Protein AF-A0A349DTF0-F1 (afdb_monomer_lite)

Structure (mmCIF, N/CA/C/O backbone):
data_AF-A0A349DTF0-F1
#
_entry.id   AF-A0A349DTF0-F1
#
loop_
_atom_site.group_PDB
_atom_site.id
_atom_site.type_symbol
_atom_site.label_atom_id
_atom_site.label_alt_id
_atom_site.label_comp_id
_atom_site.label_asym_id
_atom_site.label_entity_id
_atom_site.label_seq_id
_atom_site.pdbx_PDB_ins_code
_atom_site.Cartn_x
_atom_site.Cartn_y
_atom_site.Cartn_z
_atom_site.occupancy
_atom_site.B_iso_or_equiv
_atom_site.auth_seq_id
_atom_site.auth_comp_id
_atom_site.auth_asym_id
_atom_site.auth_atom_id
_atom_site.pdbx_PDB_model_num
ATOM 1 N N . MET A 1 1 ? 20.769 0.080 -11.752 1.00 59.22 1 MET A N 1
ATOM 2 C CA . MET A 1 1 ? 19.471 -0.607 -11.575 1.00 59.22 1 MET A CA 1
ATOM 3 C C . MET A 1 1 ? 19.408 -2.001 -12.197 1.00 59.22 1 MET A C 1
ATOM 5 O O . MET A 1 1 ? 19.206 -2.949 -11.455 1.00 59.22 1 MET A O 1
ATOM 9 N N . GLY A 1 2 ? 19.636 -2.179 -13.507 1.00 65.88 2 GLY A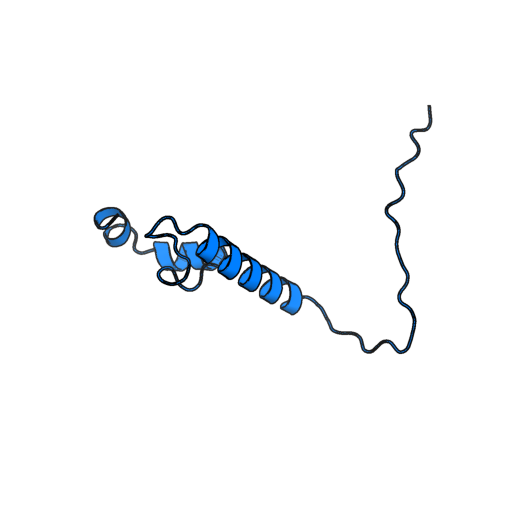 N 1
ATOM 10 C CA . GLY A 1 2 ? 19.358 -3.461 -14.190 1.00 65.88 2 GLY A CA 1
ATOM 11 C C . GLY A 1 2 ? 20.041 -4.723 -13.630 1.00 65.88 2 GLY A C 1
ATOM 12 O O . GLY A 1 2 ? 19.430 -5.784 -13.637 1.00 65.88 2 GLY A O 1
ATOM 13 N N . ASN A 1 3 ? 21.267 -4.627 -13.102 1.00 73.56 3 ASN A N 1
ATOM 14 C CA . ASN A 1 3 ? 21.949 -5.776 -12.481 1.00 73.56 3 ASN A CA 1
ATOM 15 C C . ASN A 1 3 ? 21.474 -6.069 -11.048 1.00 73.56 3 ASN A C 1
ATOM 17 O O . ASN A 1 3 ? 21.595 -7.199 -10.597 1.00 73.56 3 ASN A O 1
ATOM 21 N N . PHE A 1 4 ? 20.939 -5.073 -10.334 1.00 76.50 4 PHE A N 1
ATOM 22 C CA . PHE A 1 4 ? 20.396 -5.260 -8.984 1.00 76.50 4 PHE A CA 1
ATOM 23 C C . PHE A 1 4 ? 19.093 -6.064 -9.033 1.00 76.50 4 PHE A C 1
ATOM 25 O O . PHE A 1 4 ? 18.935 -7.019 -8.286 1.00 76.50 4 PHE A O 1
ATOM 32 N N . LEU A 1 5 ? 18.223 -5.730 -9.991 1.00 77.19 5 LEU A N 1
ATOM 33 C CA . LEU A 1 5 ? 16.992 -6.465 -10.287 1.00 77.19 5 LEU A CA 1
ATOM 34 C C . LEU A 1 5 ? 17.252 -7.929 -10.659 1.00 77.19 5 LEU A C 1
ATOM 36 O O . LEU A 1 5 ? 16.634 -8.830 -10.112 1.00 77.19 5 LEU A O 1
ATOM 40 N N . LYS A 1 6 ? 18.194 -8.166 -11.577 1.00 79.31 6 LYS A N 1
ATOM 41 C CA . LYS A 1 6 ? 18.473 -9.506 -12.120 1.00 79.31 6 LYS A CA 1
ATOM 42 C C . LYS A 1 6 ? 19.118 -10.476 -11.134 1.00 79.31 6 LYS A C 1
ATOM 44 O O . LYS A 1 6 ? 19.087 -11.670 -11.384 1.00 79.31 6 LYS A O 1
ATOM 49 N N . ASN A 1 7 ? 19.751 -9.959 -10.085 1.00 87.62 7 ASN A N 1
ATOM 50 C CA . ASN A 1 7 ? 20.481 -10.768 -9.112 1.00 87.62 7 ASN A CA 1
ATOM 51 C C . ASN A 1 7 ? 19.711 -10.932 -7.794 1.00 87.62 7 ASN A C 1
ATOM 53 O O . ASN A 1 7 ? 20.244 -11.522 -6.858 1.00 87.62 7 ASN A O 1
ATOM 57 N N . ASN A 1 8 ? 18.509 -10.358 -7.689 1.00 87.94 8 ASN A N 1
ATOM 58 C CA . ASN A 1 8 ? 17.708 -10.386 -6.475 1.00 87.94 8 ASN A CA 1
ATOM 59 C C . ASN A 1 8 ? 16.346 -11.023 -6.757 1.00 87.94 8 ASN A C 1
ATOM 61 O O . ASN A 1 8 ? 15.336 -10.339 -6.913 1.00 87.94 8 ASN A O 1
ATOM 65 N N . ASP A 1 9 ? 16.347 -12.352 -6.794 1.00 88.56 9 ASP A N 1
ATOM 66 C CA . ASP A 1 9 ? 15.162 -13.162 -7.081 1.00 88.56 9 ASP A CA 1
ATOM 67 C C . ASP A 1 9 ? 14.049 -12.972 -6.033 1.00 88.56 9 ASP A C 1
ATOM 69 O O . ASP A 1 9 ? 12.879 -13.184 -6.332 1.00 88.56 9 ASP A O 1
ATOM 73 N N . GLN A 1 10 ? 14.400 -12.529 -4.818 1.00 91.31 10 GLN A N 1
ATOM 74 C CA . GLN A 1 10 ? 13.469 -12.315 -3.702 1.00 91.31 10 GLN A CA 1
ATOM 75 C C . GLN A 1 10 ? 13.024 -10.858 -3.544 1.00 91.31 10 GLN A C 1
ATOM 77 O O . GLN A 1 10 ? 12.364 -10.515 -2.559 1.00 91.31 10 GLN A O 1
ATOM 82 N N . LEU A 1 11 ? 13.402 -9.971 -4.470 1.00 90.50 11 LEU A N 1
ATOM 83 C CA . LEU A 1 11 ? 13.090 -8.554 -4.337 1.00 90.50 11 LEU A CA 1
ATOM 84 C C . LEU A 1 11 ? 11.580 -8.315 -4.302 1.00 90.50 11 LEU A C 1
ATOM 86 O O . LEU A 1 11 ? 11.113 -7.600 -3.422 1.00 90.50 11 LEU A O 1
ATOM 90 N N . ALA A 1 12 ? 10.836 -8.916 -5.234 1.00 89.25 12 ALA A N 1
ATOM 91 C CA . ALA A 1 12 ? 9.384 -8.762 -5.310 1.00 89.25 12 ALA A CA 1
ATOM 92 C C . ALA A 1 12 ? 8.709 -9.209 -4.005 1.00 89.25 12 ALA A C 1
ATOM 94 O O . ALA A 1 12 ? 7.996 -8.425 -3.382 1.00 89.25 12 ALA A O 1
ATOM 95 N N . ASP A 1 13 ? 9.040 -10.414 -3.536 1.00 92.19 13 ASP A N 1
ATOM 96 C CA . ASP A 1 13 ? 8.496 -10.981 -2.298 1.00 92.19 13 ASP A CA 1
ATOM 97 C C . ASP A 1 13 ? 8.820 -10.111 -1.073 1.00 92.19 13 ASP A C 1
ATOM 99 O O . ASP A 1 13 ? 7.974 -9.872 -0.213 1.00 92.19 13 ASP A O 1
ATOM 103 N N . THR A 1 14 ? 10.046 -9.584 -1.001 1.00 93.81 14 THR A N 1
ATOM 104 C CA . THR A 1 14 ? 10.474 -8.710 0.102 1.00 93.81 14 THR A CA 1
ATOM 105 C C . THR A 1 14 ? 9.752 -7.363 0.071 1.00 93.81 14 THR A C 1
ATOM 107 O O . THR A 1 14 ? 9.445 -6.794 1.116 1.00 93.81 14 THR A O 1
ATOM 110 N N . MET A 1 15 ? 9.478 -6.819 -1.112 1.00 92.88 15 MET A N 1
ATOM 111 C CA . MET A 1 15 ? 8.788 -5.534 -1.256 1.00 92.88 15 MET A CA 1
ATOM 112 C C . MET A 1 15 ? 7.308 -5.654 -0.882 1.00 92.88 15 MET A C 1
ATOM 114 O O . MET A 1 15 ? 6.767 -4.755 -0.234 1.00 92.88 15 MET A O 1
ATOM 118 N N . GLN A 1 16 ? 6.697 -6.811 -1.135 1.00 93.12 16 GLN A N 1
ATOM 119 C CA . GLN A 1 16 ? 5.329 -7.092 -0.712 1.00 93.12 16 GLN A CA 1
ATOM 120 C C . GLN A 1 16 ? 5.153 -6.995 0.814 1.00 93.12 16 GLN A C 1
ATOM 122 O O . GLN A 1 16 ? 4.165 -6.436 1.286 1.00 93.12 16 GLN A O 1
ATOM 127 N N . THR A 1 17 ? 6.135 -7.432 1.617 1.00 93.56 17 THR A N 1
ATOM 128 C CA . THR A 1 17 ? 6.058 -7.294 3.089 1.00 93.56 17 THR A CA 1
ATOM 129 C C . THR A 1 17 ? 6.087 -5.838 3.569 1.00 93.56 17 THR A C 1
ATOM 131 O O . THR A 1 17 ? 5.718 -5.554 4.707 1.00 93.56 17 THR A O 1
ATOM 134 N N . HIS A 1 18 ? 6.494 -4.906 2.703 1.00 92.56 18 HIS A N 1
ATOM 135 C CA . HIS A 1 18 ? 6.523 -3.466 2.955 1.00 92.56 18 HIS A CA 1
ATOM 136 C C . HIS A 1 18 ? 5.318 -2.731 2.347 1.00 92.56 18 HIS A C 1
ATOM 138 O O . HIS A 1 18 ? 5.339 -1.494 2.287 1.00 92.56 18 HIS A O 1
ATOM 144 N N . LEU A 1 19 ? 4.283 -3.477 1.933 1.00 94.81 19 LEU A N 1
ATOM 145 C CA . LEU A 1 19 ? 3.074 -2.977 1.269 1.00 94.81 19 LEU A CA 1
ATOM 146 C C . LEU A 1 19 ? 3.386 -2.282 -0.067 1.00 94.81 19 LEU A C 1
ATOM 148 O O . LEU A 1 19 ? 2.825 -1.232 -0.395 1.00 94.81 19 LEU A O 1
ATOM 152 N N . ILE A 1 20 ? 4.346 -2.847 -0.803 1.00 94.56 20 ILE A N 1
ATOM 153 C CA . ILE A 1 20 ? 4.732 -2.444 -2.155 1.00 94.56 20 ILE A CA 1
ATOM 154 C C . ILE A 1 20 ? 4.383 -3.604 -3.086 1.00 94.56 20 ILE A C 1
ATOM 156 O O . ILE A 1 20 ? 5.192 -4.504 -3.311 1.00 94.56 20 ILE A O 1
ATOM 160 N N . ASP A 1 21 ? 3.156 -3.577 -3.600 1.00 90.31 21 ASP A N 1
ATOM 161 C CA . ASP A 1 21 ? 2.587 -4.704 -4.350 1.00 90.31 21 ASP A CA 1
ATOM 162 C C . ASP A 1 21 ? 2.962 -4.662 -5.839 1.00 90.31 21 ASP A C 1
ATOM 164 O O . ASP A 1 21 ? 3.053 -5.696 -6.498 1.00 90.31 21 ASP A O 1
ATOM 168 N N . ASP A 1 22 ? 3.197 -3.458 -6.366 1.00 91.06 22 ASP A N 1
ATOM 169 C CA . ASP A 1 22 ? 3.562 -3.211 -7.759 1.00 91.06 22 ASP A CA 1
ATOM 170 C C . ASP A 1 22 ? 4.805 -2.313 -7.823 1.00 91.06 22 ASP A C 1
ATOM 172 O O . ASP A 1 22 ? 4.743 -1.087 -7.708 1.00 91.06 22 ASP A O 1
ATOM 176 N N . LEU A 1 23 ? 5.961 -2.945 -8.016 1.00 89.19 23 LEU A N 1
ATOM 177 C CA . LEU A 1 23 ? 7.256 -2.271 -8.119 1.00 89.19 23 LEU A CA 1
ATOM 178 C C . LEU A 1 23 ? 7.314 -1.240 -9.253 1.00 89.19 23 LEU A C 1
ATOM 180 O O . LEU A 1 23 ? 8.032 -0.246 -9.125 1.00 89.19 23 LEU A O 1
ATOM 184 N N . ASP A 1 24 ? 6.564 -1.450 -10.335 1.00 90.75 24 ASP A N 1
ATOM 185 C CA . ASP A 1 24 ? 6.563 -0.564 -11.497 1.00 90.75 24 ASP A CA 1
ATOM 186 C C . 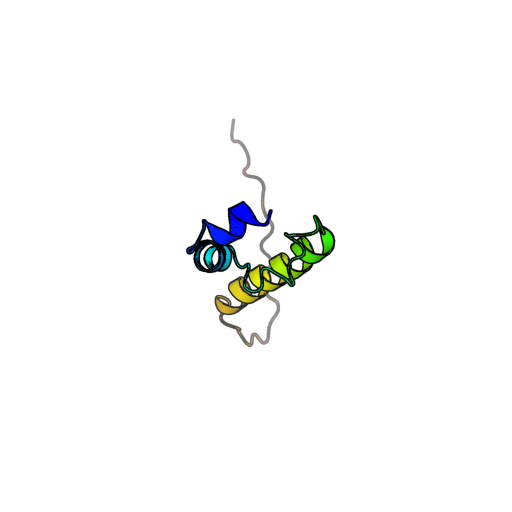ASP A 1 24 ? 5.627 0.637 -11.293 1.00 90.75 24 ASP A C 1
ATOM 188 O O . ASP A 1 24 ? 5.939 1.744 -11.739 1.00 90.75 24 ASP A O 1
ATOM 192 N N . ALA A 1 25 ? 4.523 0.466 -10.558 1.00 91.56 25 ALA A N 1
ATOM 193 C CA . ALA A 1 25 ? 3.571 1.545 -10.277 1.00 91.56 25 ALA A CA 1
ATOM 194 C C . ALA A 1 25 ? 3.955 2.449 -9.093 1.00 91.56 25 ALA A C 1
ATOM 196 O O . ALA A 1 25 ? 3.438 3.563 -8.992 1.00 91.56 25 ALA A O 1
ATOM 197 N N . TYR A 1 26 ? 4.833 1.999 -8.193 1.00 93.06 26 TYR A N 1
ATOM 198 C CA . TYR A 1 26 ? 5.205 2.749 -6.984 1.00 93.06 26 TYR A CA 1
ATOM 199 C C . TYR A 1 26 ? 6.286 3.816 -7.217 1.00 93.06 26 TYR A C 1
ATOM 201 O O . TYR A 1 26 ? 6.717 4.457 -6.266 1.00 93.06 26 TYR A O 1
ATOM 209 N N . GLY A 1 27 ? 6.768 4.013 -8.448 1.00 91.19 27 GLY A N 1
ATOM 210 C CA . GLY A 1 27 ? 7.717 5.094 -8.752 1.00 91.19 27 GLY A CA 1
ATOM 211 C C . GLY A 1 27 ? 9.153 4.877 -8.250 1.00 91.19 27 GLY A C 1
ATOM 212 O O . GLY A 1 27 ? 10.011 5.732 -8.462 1.00 91.19 27 GLY A O 1
ATOM 213 N N . ILE A 1 28 ? 9.451 3.716 -7.652 1.00 89.75 28 ILE A N 1
ATOM 214 C CA . ILE A 1 28 ? 10.740 3.382 -7.011 1.00 89.75 28 ILE A CA 1
ATOM 215 C C . ILE A 1 28 ? 11.897 3.372 -8.022 1.00 89.75 28 ILE A C 1
ATOM 217 O O . ILE A 1 28 ? 13.032 3.710 -7.692 1.00 89.75 28 ILE A O 1
ATOM 221 N N . TRP A 1 29 ? 11.618 3.008 -9.275 1.00 89.75 29 TRP A N 1
ATOM 222 C CA . TRP A 1 29 ? 12.635 2.947 -10.329 1.00 89.75 29 TRP A CA 1
ATOM 223 C C . TRP A 1 29 ? 13.035 4.308 -10.892 1.00 89.75 29 TRP A C 1
ATOM 225 O O . TRP A 1 29 ? 14.138 4.436 -11.422 1.00 89.75 29 TRP A O 1
ATOM 235 N N . ASN A 1 30 ? 12.148 5.297 -10.777 1.00 91.06 30 ASN A N 1
ATOM 236 C CA . ASN A 1 30 ? 12.294 6.611 -11.401 1.00 91.06 30 ASN A CA 1
ATOM 237 C C . ASN A 1 30 ? 12.465 7.739 -10.373 1.00 91.06 30 ASN A C 1
ATOM 239 O O . ASN A 1 30 ? 12.418 8.902 -10.761 1.00 91.06 30 ASN A O 1
ATOM 243 N N . ASP A 1 31 ? 12.659 7.397 -9.093 1.00 90.19 31 ASP A N 1
ATOM 244 C CA . ASP A 1 31 ? 12.745 8.354 -7.980 1.00 90.19 31 ASP A CA 1
ATOM 245 C C . ASP A 1 31 ? 11.495 9.253 -7.861 1.00 90.19 31 ASP A C 1
ATOM 247 O O . ASP A 1 31 ? 11.555 10.424 -7.487 1.00 90.19 31 ASP A O 1
ATOM 251 N N . ASP A 1 32 ? 10.325 8.702 -8.205 1.00 95.62 32 ASP A N 1
ATOM 252 C CA . ASP A 1 32 ? 9.048 9.405 -8.094 1.00 95.62 32 ASP A CA 1
ATOM 253 C C . ASP A 1 32 ? 8.488 9.236 -6.679 1.00 95.62 32 ASP A C 1
ATOM 255 O O . ASP A 1 32 ? 7.692 8.339 -6.378 1.00 95.62 32 ASP A O 1
ATOM 259 N N . TYR A 1 33 ? 8.937 10.125 -5.791 1.00 95.06 33 TYR A N 1
ATOM 260 C CA . TYR A 1 33 ? 8.497 10.151 -4.400 1.00 95.06 33 TYR A CA 1
ATOM 261 C C . TYR A 1 33 ? 6.983 10.347 -4.259 1.00 95.06 33 TYR A C 1
ATOM 263 O O . TYR A 1 33 ? 6.381 9.803 -3.334 1.00 95.06 33 TYR A O 1
ATOM 271 N N . HIS A 1 34 ? 6.354 11.113 -5.155 1.00 96.12 34 HIS A N 1
ATOM 272 C CA . HIS A 1 34 ? 4.925 11.390 -5.052 1.00 96.12 34 HIS A CA 1
ATOM 273 C C . HIS A 1 34 ? 4.107 10.128 -5.335 1.00 96.12 34 HIS A C 1
ATOM 275 O O . HIS A 1 34 ? 3.243 9.770 -4.532 1.00 96.12 34 HIS A O 1
ATOM 281 N N . ALA A 1 35 ? 4.438 9.404 -6.409 1.00 95.75 35 ALA A N 1
ATOM 282 C CA . ALA A 1 35 ? 3.825 8.112 -6.705 1.00 95.75 35 ALA A CA 1
ATOM 283 C C . ALA A 1 35 ? 4.051 7.104 -5.567 1.00 95.75 35 ALA A C 1
ATOM 28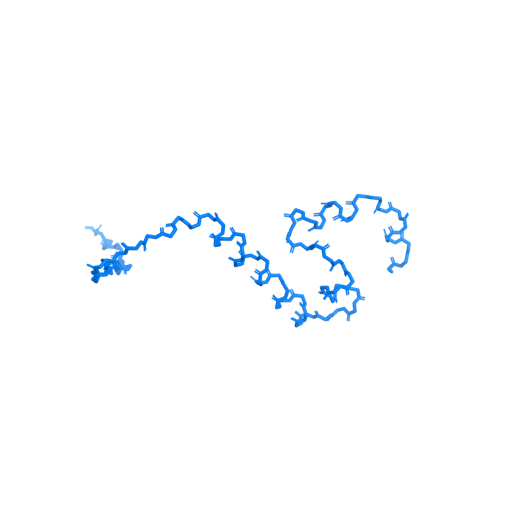5 O O . ALA A 1 35 ? 3.103 6.443 -5.138 1.00 95.75 35 ALA A O 1
ATOM 286 N N . PHE A 1 36 ? 5.276 7.030 -5.035 1.00 95.69 36 PHE A N 1
ATOM 287 C CA . PHE A 1 36 ? 5.600 6.154 -3.910 1.00 95.69 36 PHE A CA 1
ATOM 288 C C . PHE A 1 36 ? 4.754 6.464 -2.672 1.00 95.69 36 PHE A C 1
ATOM 290 O O . PHE A 1 36 ? 4.153 5.561 -2.087 1.00 95.69 36 PHE A O 1
ATOM 297 N N . TYR A 1 37 ? 4.697 7.739 -2.281 1.00 95.88 37 TYR A N 1
ATOM 298 C CA . TYR A 1 37 ? 3.973 8.196 -1.101 1.00 95.88 37 TYR A CA 1
ATOM 299 C C . TYR A 1 37 ? 2.482 7.873 -1.205 1.00 95.88 37 TYR A C 1
ATOM 301 O O . TYR A 1 37 ? 1.947 7.186 -0.336 1.00 95.88 37 TYR A O 1
ATOM 309 N N . GLU A 1 38 ? 1.832 8.293 -2.291 1.00 96.81 38 GLU A N 1
ATOM 310 C CA . GLU A 1 38 ? 0.395 8.090 -2.489 1.00 96.81 38 GLU A CA 1
ATOM 311 C C . GLU A 1 38 ? 0.032 6.603 -2.498 1.00 96.81 38 GLU A C 1
ATOM 313 O O . GLU A 1 38 ? -0.890 6.170 -1.804 1.00 96.81 38 GLU A O 1
ATOM 318 N N . LYS A 1 39 ? 0.771 5.781 -3.252 1.00 96.06 39 LYS A N 1
ATOM 319 C CA . LYS A 1 39 ? 0.493 4.341 -3.340 1.00 96.06 39 LYS A CA 1
ATOM 320 C C . LYS A 1 39 ? 0.671 3.649 -1.996 1.00 96.06 39 LYS A C 1
ATOM 322 O O . LYS A 1 39 ? -0.190 2.872 -1.587 1.00 96.06 39 LYS A O 1
ATOM 327 N N . ARG A 1 40 ? 1.748 3.970 -1.280 1.00 95.19 40 ARG A N 1
ATOM 328 C CA . ARG A 1 40 ? 2.060 3.330 -0.003 1.00 95.19 40 ARG A CA 1
ATOM 329 C C . ARG A 1 40 ? 1.125 3.769 1.120 1.00 95.19 40 ARG A C 1
ATOM 331 O O . ARG A 1 40 ? 0.714 2.922 1.906 1.00 95.19 40 ARG A O 1
ATOM 338 N N . VAL A 1 41 ? 0.743 5.048 1.179 1.00 96.00 41 VAL A N 1
ATOM 339 C CA . VAL A 1 41 ? -0.275 5.532 2.128 1.00 96.00 41 VAL A CA 1
ATOM 340 C C . VAL A 1 41 ? -1.593 4.802 1.902 1.00 96.00 41 VAL A C 1
ATOM 342 O O . VAL A 1 41 ? -2.159 4.282 2.858 1.00 96.00 41 VAL A O 1
ATOM 345 N 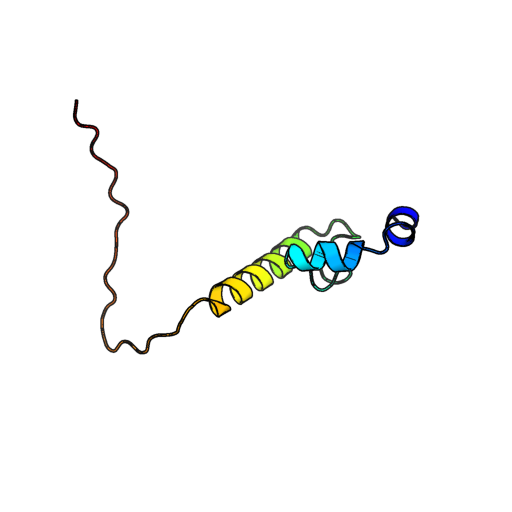N . ASN A 1 42 ? -2.032 4.666 0.647 1.00 96.31 42 ASN A N 1
ATOM 346 C CA . ASN A 1 42 ? -3.249 3.921 0.327 1.00 96.31 42 ASN A CA 1
ATOM 347 C C . ASN A 1 42 ? -3.177 2.4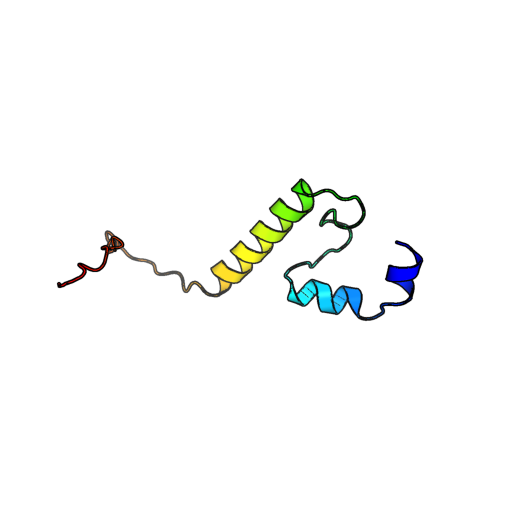54 0.780 1.00 96.31 42 ASN A C 1
ATOM 349 O O . ASN A 1 42 ? -4.124 1.963 1.394 1.00 96.31 42 ASN A O 1
ATOM 353 N N . ALA A 1 43 ? -2.059 1.767 0.530 1.00 96.19 43 ALA A N 1
ATOM 354 C CA . ALA A 1 43 ? -1.877 0.380 0.956 1.00 96.19 43 ALA A CA 1
ATOM 355 C C . ALA A 1 43 ? -1.897 0.235 2.491 1.00 96.19 43 ALA A C 1
ATOM 357 O O . ALA A 1 43 ? -2.568 -0.648 3.026 1.00 96.19 43 ALA A O 1
ATOM 358 N N . ILE A 1 44 ? -1.238 1.147 3.217 1.00 95.69 44 ILE A N 1
ATOM 359 C CA . ILE A 1 44 ? -1.275 1.192 4.687 1.00 95.69 44 ILE A CA 1
ATOM 360 C C . ILE A 1 44 ? -2.704 1.426 5.186 1.00 95.69 44 ILE A C 1
ATOM 362 O O . ILE A 1 44 ? -3.169 0.701 6.063 1.00 95.69 44 ILE A O 1
ATOM 366 N N . SER A 1 45 ? -3.421 2.403 4.628 1.00 96.19 45 SER A N 1
ATOM 367 C CA . SER A 1 45 ? -4.800 2.706 5.020 1.00 96.19 45 SER A CA 1
ATOM 368 C C . SER A 1 45 ? -5.736 1.520 4.800 1.00 96.19 45 SER A C 1
ATOM 370 O O . SER A 1 45 ? -6.558 1.235 5.666 1.00 96.19 45 SER A O 1
ATOM 372 N N . GLN A 1 46 ? -5.593 0.792 3.689 1.00 95.56 46 GLN A N 1
ATOM 373 C CA . GLN A 1 46 ? -6.369 -0.424 3.425 1.00 95.56 46 GLN A CA 1
ATOM 374 C C . GLN A 1 46 ? -6.046 -1.535 4.427 1.00 95.56 46 GLN A C 1
ATOM 376 O O . GLN A 1 46 ? -6.959 -2.168 4.960 1.00 95.56 46 GLN A O 1
ATOM 381 N N . GLN A 1 47 ? -4.762 -1.737 4.732 1.00 95.19 47 GLN A N 1
ATOM 382 C CA . GLN A 1 47 ? -4.337 -2.723 5.719 1.00 95.19 47 GLN A CA 1
ATOM 383 C C . GLN A 1 47 ? -4.897 -2.390 7.107 1.00 95.19 47 GLN A C 1
ATOM 385 O O . GLN A 1 47 ? -5.438 -3.269 7.773 1.00 95.19 47 GLN A O 1
ATOM 390 N N . LEU A 1 48 ? -4.835 -1.123 7.526 1.00 95.50 48 LEU A N 1
ATOM 391 C CA . LEU A 1 48 ? -5.424 -0.667 8.785 1.00 95.50 48 LEU A CA 1
ATOM 392 C C . LEU A 1 48 ? -6.942 -0.847 8.795 1.00 95.50 48 LEU A C 1
ATOM 394 O O . LEU A 1 48 ? -7.474 -1.401 9.752 1.00 95.50 48 LEU A O 1
ATOM 398 N N . ALA A 1 49 ? -7.628 -0.465 7.716 1.00 94.69 49 ALA A N 1
ATOM 399 C CA . ALA A 1 49 ? -9.071 -0.640 7.586 1.00 94.69 49 ALA A CA 1
ATOM 400 C C . ALA A 1 49 ? -9.497 -2.111 7.704 1.00 94.69 49 ALA A C 1
ATOM 402 O O . ALA A 1 49 ? -10.534 -2.391 8.294 1.00 94.69 49 ALA A O 1
ATOM 403 N N . SER A 1 50 ? -8.680 -3.055 7.222 1.00 94.31 50 SER A N 1
ATOM 404 C CA . SER A 1 50 ? -8.966 -4.491 7.353 1.00 94.31 50 SER A CA 1
ATOM 405 C C . SER A 1 50 ? -8.991 -4.993 8.803 1.00 94.31 50 SER A C 1
ATOM 407 O O . SER A 1 50 ? -9.638 -5.998 9.091 1.00 94.31 50 SER A O 1
ATOM 409 N N . PHE A 1 51 ? -8.321 -4.290 9.722 1.00 94.06 51 PHE A N 1
ATOM 410 C CA . PHE A 1 51 ? -8.352 -4.595 11.153 1.00 94.06 51 PHE A CA 1
ATOM 411 C C . PHE A 1 51 ? -9.518 -3.921 11.884 1.00 94.06 51 PHE A C 1
ATOM 413 O O . PHE A 1 51 ? -9.827 -4.295 13.016 1.00 94.06 51 PHE A O 1
ATOM 420 N N . ILE A 1 52 ? -10.165 -2.932 11.264 1.00 92.25 52 ILE A N 1
ATOM 421 C CA . ILE A 1 52 ? -11.279 -2.206 11.868 1.00 92.25 52 ILE A CA 1
ATOM 422 C C . ILE A 1 52 ? -12.548 -3.044 11.718 1.00 92.25 52 ILE A C 1
ATOM 424 O O . ILE A 1 52 ? -13.062 -3.253 10.620 1.00 92.25 52 ILE A O 1
ATOM 428 N N . ILE A 1 53 ? -13.098 -3.493 12.845 1.00 90.94 53 ILE A N 1
ATOM 429 C CA . ILE A 1 53 ? -14.432 -4.095 12.886 1.00 90.94 53 ILE A CA 1
ATOM 430 C C . ILE A 1 53 ? -15.446 -2.952 12.900 1.00 90.94 53 ILE A C 1
ATOM 432 O O . ILE A 1 53 ? -15.640 -2.309 13.931 1.00 90.94 53 ILE A O 1
ATOM 436 N N . VAL A 1 54 ? -16.082 -2.700 11.755 1.00 87.56 54 VAL A N 1
ATOM 437 C CA . VAL A 1 54 ? -17.090 -1.641 11.610 1.00 87.56 54 VAL A CA 1
ATOM 438 C C . VAL A 1 54 ? -18.226 -1.859 12.611 1.00 87.56 54 VAL A C 1
ATOM 440 O O . VAL A 1 54 ? -18.799 -2.946 12.683 1.00 87.56 54 VAL A O 1
ATOM 443 N N . GLN A 1 55 ? -18.538 -0.820 13.383 1.00 81.19 55 GLN A N 1
ATOM 444 C CA . GLN A 1 55 ? -19.658 -0.796 14.318 1.00 81.19 55 GLN A CA 1
ATOM 445 C C . GLN A 1 55 ? -20.739 0.132 13.763 1.00 81.19 55 GLN A C 1
ATOM 447 O O . GLN A 1 55 ? -20.458 1.285 13.440 1.00 81.19 55 GLN A O 1
ATOM 452 N N . GLU A 1 56 ? -21.975 -0.351 13.677 1.00 79.94 56 GLU A N 1
ATOM 453 C CA . GLU A 1 56 ? -23.138 0.510 13.459 1.00 79.94 56 GLU A CA 1
ATOM 454 C C . GLU A 1 56 ? -23.575 1.057 14.822 1.00 79.94 56 GLU A C 1
ATOM 456 O O . GLU A 1 56 ? -24.299 0.398 15.566 1.00 79.94 56 GLU A O 1
ATOM 461 N N . THR A 1 57 ? -23.074 2.231 15.205 1.00 74.31 57 THR A N 1
ATOM 462 C CA . THR A 1 57 ? -23.499 2.896 16.444 1.00 74.31 57 THR A CA 1
ATOM 463 C C . THR A 1 57 ? -24.515 3.987 16.134 1.00 74.31 57 THR A C 1
ATOM 465 O O . THR A 1 57 ? -24.197 4.962 15.455 1.00 74.31 57 THR A O 1
ATOM 468 N N . GLU A 1 58 ? -25.723 3.867 16.681 1.00 64.44 58 GLU A N 1
ATOM 469 C CA . GLU A 1 58 ? -26.683 4.971 16.766 1.00 64.44 58 GLU A CA 1
ATOM 470 C C . GLU A 1 58 ? -26.357 5.818 18.014 1.00 64.44 58 GLU A C 1
ATOM 472 O O . GLU A 1 58 ? -26.988 5.677 19.058 1.00 64.44 58 GLU A O 1
ATOM 477 N N . GLY A 1 59 ? -25.311 6.650 17.956 1.00 70.06 59 GLY A N 1
ATOM 478 C CA . GLY A 1 59 ? -24.922 7.508 19.083 1.00 70.06 59 GLY A CA 1
ATOM 479 C C . GLY A 1 59 ? -23.628 8.294 18.865 1.00 70.06 59 GLY A C 1
ATOM 480 O O . GLY A 1 59 ? -22.818 7.944 18.007 1.00 70.06 59 GLY A O 1
ATOM 481 N N . GLU A 1 60 ? -23.443 9.366 19.640 1.00 71.00 60 GLU A N 1
ATOM 482 C CA . GLU A 1 60 ? -22.180 10.114 19.695 1.00 71.00 60 GLU A CA 1
ATOM 483 C C . GLU A 1 60 ? -21.083 9.232 20.312 1.00 71.00 60 GLU A C 1
ATOM 485 O O . GLU A 1 60 ? -21.296 8.594 21.344 1.00 71.00 60 GLU A O 1
ATOM 490 N N . GLN A 1 61 ? -19.918 9.163 19.663 1.00 70.88 61 GLN A N 1
ATOM 491 C CA . GLN A 1 61 ? -18.777 8.394 20.163 1.00 70.88 61 GLN A CA 1
ATOM 492 C C . GLN A 1 61 ? -18.094 9.133 21.319 1.00 70.88 61 GLN A C 1
ATOM 494 O O . GLN A 1 61 ? -18.000 10.362 21.303 1.00 70.88 61 GLN A O 1
ATOM 499 N N . GLU A 1 62 ? -17.588 8.382 22.301 1.00 72.88 62 GLU A N 1
ATOM 500 C CA . GLU A 1 62 ? -16.768 8.943 23.376 1.00 72.88 62 GLU A CA 1
ATOM 501 C C . GLU A 1 62 ? -15.507 9.582 22.776 1.00 72.88 62 GLU A C 1
ATOM 503 O O . GLU A 1 62 ? -14.716 8.918 22.104 1.00 72.88 62 GLU A O 1
ATOM 508 N N . GLN A 1 63 ? -15.340 10.888 22.989 1.00 76.12 63 GLN A N 1
ATOM 509 C CA . GLN A 1 63 ? -14.125 11.599 22.610 1.00 76.12 63 GLN A CA 1
ATOM 510 C C . GLN A 1 63 ? -13.116 11.456 23.742 1.00 76.12 63 GLN A C 1
ATOM 512 O O . GLN A 1 63 ? -13.344 11.936 24.852 1.00 76.12 63 GLN A O 1
ATOM 517 N N . TYR A 1 64 ? -12.007 10.785 23.455 1.00 78.25 64 TYR A N 1
ATOM 518 C CA . TYR A 1 64 ? -10.855 10.765 24.343 1.00 78.25 64 TYR A CA 1
ATOM 519 C C . TYR A 1 64 ? -9.949 11.931 23.956 1.00 78.25 64 TYR A C 1
ATOM 521 O O . TYR A 1 64 ? -9.512 12.026 22.809 1.00 78.25 64 TYR A O 1
ATOM 529 N N . GLU A 1 65 ? -9.696 12.828 24.902 1.00 80.12 65 GLU A N 1
ATOM 530 C CA . GLU A 1 65 ? -8.644 13.830 24.774 1.00 80.12 65 GLU A CA 1
ATOM 531 C C . GLU A 1 65 ? -7.365 13.258 25.384 1.00 80.12 65 GLU A C 1
ATOM 533 O O . GLU A 1 65 ? -7.391 12.706 26.488 1.00 80.12 65 GLU A O 1
ATOM 538 N N . ASP A 1 66 ? -6.250 13.384 24.663 1.00 82.44 66 ASP A N 1
ATOM 539 C CA . ASP A 1 66 ? -4.934 13.113 25.234 1.00 82.44 66 ASP A CA 1
ATOM 540 C C . ASP A 1 66 ? -4.695 14.134 26.353 1.00 82.44 66 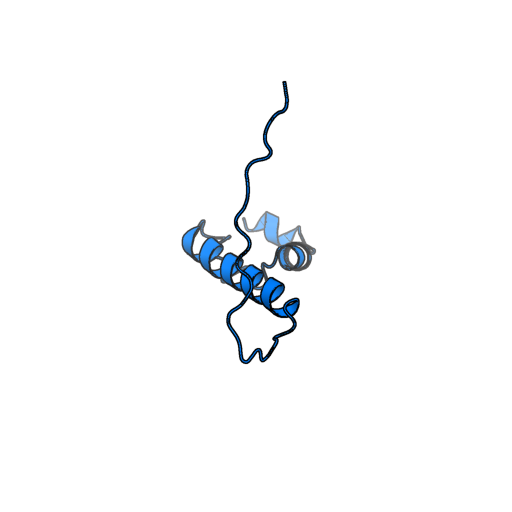ASP A C 1
ATOM 542 O O . ASP A 1 66 ? -4.477 15.321 26.100 1.00 82.44 66 ASP A O 1
ATOM 546 N N . VAL A 1 67 ? -4.774 13.681 27.603 1.00 82.62 67 VAL A N 1
ATOM 547 C CA . VAL A 1 67 ? -4.421 14.491 28.769 1.00 82.62 67 VAL A CA 1
ATOM 548 C C . VAL A 1 67 ? -2.934 14.325 29.056 1.00 82.62 67 VAL A C 1
ATOM 550 O O . VAL A 1 67 ? -2.436 13.205 29.175 1.00 82.62 67 VAL A O 1
ATOM 553 N N . GLU A 1 68 ? -2.209 15.439 29.151 1.00 82.56 68 GLU A N 1
ATOM 554 C CA . GLU A 1 68 ? -0.822 15.410 29.614 1.00 82.56 68 GLU A CA 1
ATOM 555 C C . GLU A 1 68 ? -0.775 14.898 31.062 1.00 82.56 68 GLU A C 1
ATOM 557 O O . GLU A 1 68 ? -1.585 15.290 31.904 1.00 82.56 68 GLU A O 1
ATOM 562 N N . GLU A 1 69 ? 0.163 13.996 31.355 1.00 79.50 69 GLU A N 1
ATOM 563 C CA . GLU A 1 69 ? 0.371 13.484 32.709 1.00 79.50 69 GLU A CA 1
ATOM 564 C C . GLU A 1 69 ? 0.922 14.609 33.599 1.00 79.50 69 GLU A C 1
ATOM 566 O O . GLU A 1 69 ? 1.992 15.161 33.327 1.00 79.50 69 GLU A O 1
ATOM 571 N N . GLU A 1 70 ? 0.201 14.966 34.666 1.00 77.12 70 GLU A N 1
ATOM 572 C CA . GLU A 1 70 ? 0.707 15.929 35.645 1.00 77.12 70 GLU A CA 1
ATOM 573 C C . GLU A 1 70 ? 1.932 15.342 36.356 1.00 77.12 70 GLU A C 1
ATOM 575 O O . GLU A 1 70 ? 1.845 14.354 37.090 1.00 77.12 70 GLU A O 1
ATOM 580 N N . VAL A 1 71 ? 3.091 15.967 36.152 1.00 77.12 71 VAL A N 1
ATOM 581 C CA . VAL A 1 71 ? 4.317 15.621 36.872 1.00 77.12 71 VAL A CA 1
ATOM 582 C C . VAL A 1 71 ? 4.143 16.057 38.329 1.00 77.12 71 VAL A C 1
ATOM 584 O O . VAL A 1 71 ? 4.197 17.246 38.637 1.00 77.12 71 VAL A O 1
ATOM 587 N N . VAL A 1 72 ? 3.890 15.106 39.229 1.00 75.00 72 VAL A N 1
ATOM 588 C CA . VAL A 1 72 ? 3.799 15.383 40.671 1.00 75.00 72 VAL A CA 1
ATOM 589 C C . VAL A 1 72 ? 5.221 15.548 41.225 1.00 75.00 72 VAL A C 1
ATOM 591 O O . VAL A 1 72 ? 5.975 14.574 41.257 1.00 75.00 72 VAL A O 1
ATOM 594 N N . GLU A 1 73 ? 5.594 16.775 41.614 1.00 65.31 73 GLU A N 1
ATOM 595 C CA . GLU A 1 73 ? 6.858 17.093 42.318 1.00 65.31 73 GLU A CA 1
ATOM 596 C C . GLU A 1 73 ? 6.881 16.610 43.778 1.00 65.31 73 GLU A C 1
ATOM 598 O O . GLU A 1 73 ? 5.845 16.724 44.477 1.00 65.31 73 GLU A O 1
#

Secondary structure (DSSP, 8-state):
-HHHHHT-TTHHHHHHTTT---TTTTSTTTT-HHHHHHHHHHHHHHHHHHH------SSPPP----PPP----

pLDDT: mean 86.79, std 9.55, range [59.22, 96.81]

Sequence (73 aa):
MGNFLKNNDQLADTMQTHLIDDLDAYGIWNDDYHAFYEKRVNAISQQLASFIIVQETEGEQEQYEDVEEEVVE

Foldseek 3Di:
DVVVVVVCPCPQVVVVVQLCNDPVQLCPVPPPVVSVVVSSVVSVVVVVVVPDDDDPDPDDDDDDDPDDDPDDD

Radius of gyration: 20.34 Å; chains: 1; bounding box: 49×30×56 Å